Protein AF-A0A957IR46-F1 (afdb_monomer_lite)

pLDDT: mean 92.88, std 6.18, range [57.53, 96.62]

Structure (mmCIF, N/CA/C/O backbone):
data_AF-A0A957IR46-F1
#
_entry.id   AF-A0A957IR46-F1
#
loop_
_atom_site.group_PDB
_atom_site.id
_atom_site.type_symbol
_atom_site.label_atom_id
_atom_site.labe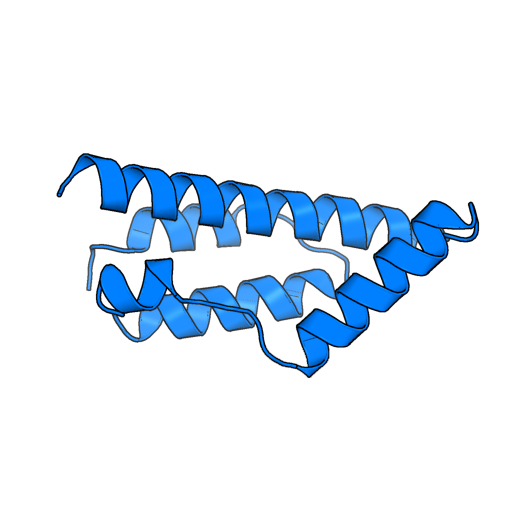l_alt_id
_atom_site.label_comp_id
_atom_site.label_asym_id
_atom_site.label_entity_id
_atom_site.label_seq_id
_atom_site.pdbx_PDB_ins_code
_atom_site.Cartn_x
_atom_site.Cartn_y
_atom_site.Cartn_z
_atom_site.occupancy
_atom_site.B_iso_or_equiv
_atom_site.auth_seq_id
_atom_site.auth_comp_id
_atom_site.auth_asym_id
_atom_site.auth_atom_id
_atom_site.pdbx_PDB_model_num
ATOM 1 N N . MET A 1 1 ? 6.005 -1.198 -20.969 1.00 57.53 1 MET A N 1
ATOM 2 C CA . MET A 1 1 ? 4.533 -1.145 -20.776 1.00 57.53 1 MET A CA 1
ATOM 3 C C . MET A 1 1 ? 3.841 -2.455 -20.353 1.00 57.53 1 MET A C 1
ATOM 5 O O . MET A 1 1 ? 2.638 -2.413 -20.152 1.00 57.53 1 MET A O 1
ATOM 9 N N . THR A 1 2 ? 4.517 -3.598 -20.146 1.00 71.25 2 THR A N 1
ATOM 10 C CA . THR A 1 2 ? 3.843 -4.843 -19.676 1.00 71.25 2 THR A CA 1
ATOM 11 C C . THR A 1 2 ? 4.355 -5.410 -18.353 1.00 71.25 2 THR A C 1
ATOM 13 O O . THR A 1 2 ? 3.698 -6.280 -17.791 1.00 71.25 2 THR A O 1
ATOM 16 N N . ARG A 1 3 ? 5.483 -4.926 -17.813 1.00 86.62 3 ARG A N 1
ATOM 17 C CA . ARG A 1 3 ? 6.122 -5.534 -16.629 1.00 86.62 3 ARG A CA 1
ATOM 18 C C . ARG A 1 3 ? 5.211 -5.554 -15.398 1.00 86.62 3 ARG A C 1
ATOM 20 O O . ARG A 1 3 ? 5.188 -6.544 -14.680 1.00 86.62 3 ARG A O 1
ATOM 27 N N . TRP A 1 4 ? 4.465 -4.478 -15.172 1.00 93.19 4 TRP A N 1
ATOM 28 C CA . TRP A 1 4 ? 3.651 -4.300 -13.966 1.00 93.19 4 TRP A CA 1
ATOM 29 C C . TRP A 1 4 ? 2.170 -4.598 -14.173 1.00 93.19 4 TRP A C 1
ATOM 31 O O . TRP A 1 4 ? 1.388 -4.465 -13.238 1.00 93.19 4 TRP A O 1
ATOM 41 N N . LEU A 1 5 ? 1.780 -5.018 -15.381 1.00 92.81 5 LEU A N 1
ATOM 42 C CA . LEU A 1 5 ? 0.382 -5.269 -15.712 1.00 92.81 5 LEU A CA 1
ATOM 43 C C . LEU A 1 5 ? -0.286 -6.282 -14.763 1.00 92.81 5 LEU A C 1
ATOM 45 O O . LEU A 1 5 ? -1.395 -5.987 -14.327 1.00 92.81 5 LEU A O 1
ATOM 49 N N . PRO A 1 6 ? 0.353 -7.405 -14.370 1.00 93.81 6 PRO A N 1
ATOM 50 C CA . PRO A 1 6 ? -0.253 -8.325 -13.405 1.00 93.81 6 PRO A CA 1
ATOM 51 C C . PRO A 1 6 ? -0.571 -7.645 -12.068 1.00 93.81 6 PRO A C 1
ATOM 53 O O . PRO A 1 6 ? -1.695 -7.723 -11.591 1.00 93.81 6 PRO A O 1
ATOM 56 N N . VAL A 1 7 ? 0.381 -6.880 -11.527 1.00 94.25 7 VAL A N 1
ATOM 57 C CA . VAL A 1 7 ? 0.230 -6.168 -10.247 1.00 94.25 7 VAL A CA 1
ATOM 58 C C . VAL A 1 7 ? -0.874 -5.112 -10.328 1.00 94.25 7 VAL A C 1
ATOM 60 O O . VAL A 1 7 ? -1.692 -4.990 -9.423 1.00 94.25 7 VAL A O 1
ATOM 63 N N . ILE A 1 8 ? -0.931 -4.360 -11.431 1.00 94.56 8 ILE A N 1
ATOM 64 C CA . ILE A 1 8 ? -1.985 -3.364 -11.656 1.00 94.56 8 ILE A CA 1
ATOM 65 C C . ILE A 1 8 ? -3.357 -4.043 -11.719 1.00 94.56 8 ILE A C 1
ATOM 67 O O . ILE A 1 8 ? -4.304 -3.533 -11.123 1.00 94.56 8 ILE A O 1
ATOM 71 N N . LEU A 1 9 ? -3.483 -5.177 -12.414 1.00 94.06 9 LEU A N 1
ATOM 72 C CA . LEU A 1 9 ? -4.745 -5.915 -12.490 1.00 94.06 9 LEU A CA 1
ATOM 73 C C . LEU A 1 9 ? -5.174 -6.433 -11.116 1.00 94.06 9 LEU A C 1
ATOM 75 O O . LEU A 1 9 ? -6.317 -6.207 -10.736 1.00 94.06 9 LEU A O 1
ATOM 79 N N . GLU A 1 10 ? -4.265 -7.042 -10.352 1.00 94.75 10 GLU A N 1
ATOM 80 C CA . GLU A 1 10 ? -4.547 -7.520 -8.992 1.00 94.75 10 GLU A CA 1
ATOM 81 C C . GLU A 1 10 ? -5.044 -6.388 -8.082 1.00 94.75 10 GLU A C 1
ATOM 83 O O . GLU A 1 10 ? -6.060 -6.544 -7.408 1.00 94.75 10 GLU A O 1
ATOM 88 N N . LEU A 1 11 ? -4.404 -5.212 -8.129 1.00 94.19 11 LEU A N 1
ATOM 89 C CA . LEU A 1 11 ? -4.850 -4.045 -7.362 1.00 94.19 11 LEU A CA 1
ATOM 90 C C . LEU A 1 11 ? -6.240 -3.552 -7.793 1.00 94.19 11 LEU A C 1
ATOM 92 O O . LEU A 1 11 ? -7.024 -3.144 -6.945 1.00 94.19 11 LEU A O 1
ATOM 96 N N . ASN A 1 12 ? -6.578 -3.606 -9.086 1.00 92.44 12 ASN A N 1
ATOM 97 C CA . ASN A 1 12 ? -7.905 -3.204 -9.578 1.00 92.44 12 ASN A CA 1
ATOM 98 C C . ASN A 1 12 ? -9.012 -4.226 -9.269 1.00 92.44 12 ASN A C 1
ATOM 100 O O . ASN A 1 12 ? -10.190 -3.898 -9.394 1.00 92.44 12 ASN A O 1
ATOM 104 N N . MET A 1 13 ? -8.660 -5.457 -8.891 1.00 93.06 13 MET A N 1
ATOM 105 C CA . MET A 1 13 ? -9.631 -6.487 -8.513 1.00 93.06 13 MET A CA 1
ATOM 106 C C . MET A 1 13 ? -10.096 -6.369 -7.059 1.00 93.06 13 MET A C 1
ATOM 108 O O . MET A 1 13 ? -11.100 -6.985 -6.701 1.00 93.06 13 MET A O 1
ATOM 112 N N . ILE A 1 14 ? -9.402 -5.585 -6.228 1.00 91.94 14 ILE A N 1
ATOM 113 C CA . ILE A 1 14 ? -9.817 -5.340 -4.847 1.00 91.94 14 ILE A CA 1
ATOM 114 C C . ILE A 1 14 ? -10.971 -4.323 -4.853 1.00 91.94 14 ILE A C 1
ATOM 116 O O . ILE A 1 14 ? -10.804 -3.203 -5.345 1.00 91.94 14 ILE A O 1
ATOM 120 N N . PRO A 1 15 ? -12.148 -4.666 -4.301 1.00 91.25 15 PRO A N 1
ATOM 121 C CA . PRO A 1 15 ? -13.282 -3.755 -4.237 1.00 91.25 15 PRO A CA 1
ATOM 122 C C . PRO A 1 15 ? -13.109 -2.776 -3.069 1.00 91.25 15 PRO A C 1
ATOM 124 O O . PRO A 1 15 ? -13.768 -2.921 -2.043 1.00 91.25 15 PRO A O 1
ATOM 127 N N . PHE A 1 16 ? -12.221 -1.791 -3.215 1.00 93.25 16 PHE A N 1
ATOM 128 C CA . PHE A 1 16 ? -11.980 -0.790 -2.175 1.00 93.25 16 PHE A CA 1
ATOM 129 C C . PHE A 1 16 ? -13.243 0.014 -1.857 1.00 93.25 16 PHE A C 1
ATOM 131 O O . PHE A 1 16 ? -13.830 0.640 -2.744 1.00 93.25 16 PHE A O 1
ATOM 138 N N . GLN A 1 17 ? -13.628 0.047 -0.585 1.00 93.56 17 GLN A N 1
ATOM 139 C CA . GLN A 1 17 ? -14.761 0.832 -0.085 1.00 93.56 17 GLN A CA 1
ATOM 140 C C . GLN A 1 17 ? -14.317 1.919 0.899 1.00 93.56 17 GLN A C 1
ATOM 142 O O . GLN A 1 17 ? -15.139 2.708 1.369 1.00 93.56 17 GLN A O 1
ATOM 147 N N . THR A 1 18 ? -13.019 1.987 1.197 1.00 94.88 18 THR A N 1
ATOM 148 C CA . THR A 1 18 ? -12.449 2.906 2.184 1.00 94.88 18 THR A CA 1
ATOM 149 C C . THR A 1 18 ? -11.431 3.866 1.564 1.00 94.88 18 THR A C 1
ATOM 151 O O . THR A 1 18 ? -11.247 3.939 0.345 1.00 94.88 18 THR A O 1
ATOM 154 N N . GLN A 1 19 ? -10.720 4.621 2.409 1.00 92.38 19 GLN A N 1
ATOM 155 C CA . GLN A 1 19 ? -9.629 5.486 1.954 1.00 92.38 19 GLN A CA 1
ATOM 156 C C . GLN A 1 19 ? -8.413 4.699 1.432 1.00 92.38 19 GLN A C 1
ATOM 158 O O . GLN A 1 19 ? -7.561 5.304 0.771 1.00 92.38 19 GLN A O 1
ATOM 163 N N . ALA A 1 20 ? -8.357 3.372 1.620 1.00 94.44 20 ALA A N 1
ATOM 164 C CA . ALA A 1 20 ? -7.338 2.499 1.032 1.00 94.44 20 ALA A CA 1
ATOM 165 C C . ALA A 1 20 ? -7.296 2.586 -0.507 1.00 94.44 20 ALA A C 1
ATOM 167 O O . ALA A 1 20 ? -6.220 2.481 -1.100 1.00 94.44 20 ALA A O 1
ATOM 168 N N . ALA A 1 21 ? -8.422 2.924 -1.154 1.00 95.00 21 ALA A N 1
ATOM 169 C CA . ALA A 1 21 ? -8.480 3.236 -2.585 1.00 95.00 21 ALA A CA 1
ATOM 170 C C . ALA A 1 21 ? -7.473 4.325 -3.004 1.00 95.00 21 ALA A C 1
ATOM 172 O O . ALA A 1 21 ? -6.944 4.307 -4.115 1.00 95.00 21 ALA A O 1
ATOM 173 N N . THR A 1 22 ? -7.182 5.287 -2.122 1.00 93.31 22 THR A N 1
ATOM 174 C CA . THR A 1 22 ? -6.192 6.344 -2.385 1.00 93.31 22 THR A CA 1
ATOM 175 C C . THR A 1 22 ? -4.783 5.764 -2.470 1.00 93.31 22 THR A C 1
ATOM 177 O O . THR A 1 22 ? -4.011 6.157 -3.344 1.00 93.31 22 THR A O 1
ATOM 180 N N . VAL A 1 23 ? -4.467 4.792 -1.610 1.00 94.06 23 VAL A N 1
ATOM 181 C CA . VAL A 1 23 ? -3.176 4.094 -1.613 1.00 94.06 23 VAL A CA 1
ATOM 182 C C . VAL A 1 23 ? -3.023 3.267 -2.879 1.00 94.06 23 VAL A C 1
ATOM 184 O O . VAL A 1 23 ? -2.016 3.402 -3.572 1.00 94.06 23 VAL A O 1
ATOM 187 N N . ALA A 1 24 ? -4.049 2.491 -3.235 1.00 94.69 24 ALA A N 1
ATOM 188 C CA . ALA A 1 24 ? -4.045 1.709 -4.465 1.00 94.69 24 ALA A CA 1
ATOM 189 C C . ALA A 1 24 ? -3.862 2.598 -5.701 1.00 94.69 24 ALA A C 1
ATOM 191 O O . ALA A 1 24 ? -3.030 2.297 -6.551 1.00 94.69 24 ALA A O 1
ATOM 192 N N . ASN A 1 25 ? -4.562 3.734 -5.776 1.00 94.56 25 ASN A N 1
ATOM 193 C CA . ASN A 1 25 ? -4.415 4.685 -6.879 1.00 94.56 25 ASN A CA 1
ATOM 194 C C . ASN A 1 25 ? -3.005 5.284 -6.969 1.00 94.56 25 ASN A C 1
ATOM 196 O O . ASN A 1 25 ? -2.480 5.439 -8.073 1.00 94.56 25 ASN A O 1
ATOM 200 N N . GLU A 1 26 ? -2.379 5.621 -5.838 1.00 94.56 26 GLU A N 1
ATOM 201 C CA . GLU A 1 26 ? -0.994 6.102 -5.819 1.00 94.56 26 GLU A CA 1
ATOM 202 C C . GLU A 1 26 ? -0.025 5.017 -6.308 1.00 94.56 26 GLU A C 1
ATOM 204 O O . GLU A 1 26 ? 0.812 5.278 -7.173 1.00 94.56 26 GLU A O 1
ATOM 209 N N . THR A 1 27 ? -0.185 3.783 -5.822 1.00 94.38 27 THR A N 1
ATOM 210 C CA . THR A 1 27 ? 0.624 2.635 -6.250 1.00 94.38 27 THR A CA 1
ATOM 211 C C . THR A 1 27 ? 0.428 2.322 -7.735 1.00 94.38 27 THR A C 1
ATOM 213 O O . THR A 1 27 ? 1.409 2.139 -8.451 1.00 94.38 27 THR A O 1
ATOM 216 N N . ILE A 1 28 ? -0.810 2.317 -8.236 1.00 94.62 28 ILE A N 1
ATOM 217 C CA . ILE A 1 28 ? -1.115 2.083 -9.654 1.00 94.62 28 ILE A CA 1
ATOM 218 C C . ILE A 1 28 ? -0.473 3.164 -10.523 1.00 94.62 28 ILE A C 1
ATOM 220 O O . ILE A 1 28 ? 0.174 2.827 -11.509 1.00 94.62 28 ILE A O 1
ATOM 224 N N . ARG A 1 29 ? -0.595 4.449 -10.157 1.00 94.38 29 ARG A N 1
ATOM 225 C CA . ARG A 1 29 ? 0.065 5.546 -10.888 1.00 94.38 29 ARG A CA 1
ATOM 226 C C . ARG A 1 29 ? 1.576 5.356 -10.932 1.00 94.38 29 ARG A C 1
ATOM 228 O O . ARG A 1 29 ? 2.152 5.401 -12.010 1.00 94.38 29 ARG A O 1
ATOM 235 N N . PHE A 1 30 ? 2.186 5.046 -9.789 1.00 94.50 30 PHE A N 1
ATOM 236 C CA . PHE A 1 30 ? 3.610 4.739 -9.722 1.00 94.50 30 PHE A CA 1
ATOM 237 C C . PHE A 1 30 ? 4.004 3.580 -10.648 1.00 94.50 30 PHE A C 1
ATOM 239 O O . PHE A 1 30 ? 5.035 3.668 -11.297 1.00 94.50 30 PHE A O 1
ATOM 246 N N . LEU A 1 31 ? 3.202 2.513 -10.741 1.00 94.44 31 LEU A N 1
ATOM 247 C CA . LEU A 1 31 ? 3.468 1.371 -11.626 1.00 94.44 31 LEU A CA 1
ATOM 248 C C . LEU A 1 31 ? 3.225 1.685 -13.113 1.00 94.44 31 LEU A C 1
ATOM 250 O O . LEU A 1 31 ? 3.906 1.124 -13.975 1.00 94.44 31 LEU A O 1
ATOM 254 N N . LEU A 1 32 ? 2.269 2.565 -13.425 1.00 94.12 32 LEU A N 1
ATOM 255 C CA . LEU A 1 32 ? 1.978 3.022 -14.788 1.00 94.12 32 LEU A CA 1
ATOM 256 C C . LEU A 1 32 ? 3.113 3.864 -15.380 1.00 94.12 32 LEU A C 1
ATOM 258 O O . LEU A 1 32 ? 3.320 3.816 -16.592 1.00 94.12 32 LEU A O 1
ATOM 262 N N . ASP A 1 33 ? 3.898 4.534 -14.535 1.00 93.88 33 ASP A N 1
ATOM 263 C CA . ASP A 1 33 ? 5.114 5.259 -14.929 1.00 93.88 33 ASP A CA 1
ATOM 264 C C . ASP A 1 33 ? 6.292 4.322 -15.308 1.00 93.88 33 ASP A C 1
ATOM 266 O O . ASP A 1 33 ? 7.417 4.774 -15.515 1.00 93.88 33 ASP A O 1
ATOM 270 N N . ASP A 1 34 ? 6.040 3.008 -15.416 1.00 93.06 34 ASP A N 1
ATOM 271 C CA . ASP A 1 34 ? 6.989 1.936 -15.763 1.00 93.06 34 ASP A CA 1
ATOM 272 C C . ASP A 1 34 ? 8.293 1.974 -14.932 1.00 93.06 34 ASP A C 1
ATOM 274 O O . ASP A 1 34 ? 9.401 2.010 -15.483 1.00 93.06 34 ASP A O 1
ATOM 278 N N . PRO A 1 35 ? 8.199 1.962 -13.585 1.00 95.00 35 PRO A N 1
ATOM 279 C CA . PRO A 1 35 ? 9.348 2.114 -12.709 1.00 95.00 35 PRO A CA 1
ATOM 280 C C . PRO A 1 35 ? 10.335 0.964 -12.903 1.00 95.00 35 PRO A C 1
ATOM 282 O O . PRO A 1 35 ? 9.981 -0.170 -13.251 1.00 95.00 35 PRO A O 1
ATOM 285 N N . THR A 1 36 ? 11.610 1.239 -12.635 1.00 94.50 36 THR A N 1
ATOM 286 C CA . THR A 1 36 ? 12.622 0.178 -12.628 1.00 94.50 36 THR A CA 1
ATOM 287 C C . THR A 1 36 ? 12.386 -0.773 -11.448 1.00 94.50 36 THR A C 1
ATOM 289 O O . THR A 1 36 ? 11.849 -0.355 -10.419 1.00 94.50 36 THR A O 1
ATOM 292 N N . PRO A 1 37 ? 12.820 -2.045 -11.525 1.00 94.06 37 PRO A N 1
ATOM 293 C CA . PRO A 1 37 ? 12.655 -2.976 -10.411 1.00 94.06 37 PRO A CA 1
ATOM 294 C C . PRO A 1 37 ? 13.297 -2.461 -9.114 1.00 94.06 37 PRO A C 1
ATOM 296 O O . PRO A 1 37 ? 12.715 -2.598 -8.042 1.00 94.06 37 PRO A O 1
ATOM 299 N N . SER A 1 38 ? 14.442 -1.777 -9.209 1.00 94.19 38 SER A N 1
ATOM 300 C CA . SER A 1 38 ? 15.090 -1.123 -8.066 1.00 94.19 38 SER A CA 1
ATOM 301 C C . SER A 1 38 ? 14.213 -0.038 -7.437 1.00 94.19 38 SER A C 1
ATOM 303 O O . SER A 1 38 ? 14.100 0.007 -6.216 1.00 94.19 38 SER A O 1
ATOM 305 N N . MET A 1 39 ? 13.535 0.784 -8.250 1.00 94.62 39 MET A N 1
ATOM 306 C CA . MET A 1 39 ? 12.588 1.789 -7.750 1.00 94.62 39 MET A CA 1
ATOM 307 C C . MET A 1 39 ? 11.402 1.144 -7.032 1.00 94.62 39 MET A C 1
ATOM 309 O O . MET A 1 39 ? 10.978 1.650 -5.997 1.00 94.62 39 MET A O 1
ATOM 313 N N . VAL A 1 40 ? 10.884 0.020 -7.541 1.00 94.56 40 VAL A N 1
ATOM 314 C CA . VAL A 1 40 ? 9.800 -0.726 -6.879 1.00 94.56 40 VAL A CA 1
ATOM 315 C C . VAL A 1 40 ? 10.267 -1.297 -5.541 1.00 94.56 40 VAL A C 1
ATOM 317 O O . VAL A 1 40 ? 9.548 -1.191 -4.550 1.00 94.56 40 VAL A O 1
ATOM 320 N N . LEU A 1 41 ? 11.485 -1.844 -5.462 1.00 94.50 41 LEU A N 1
ATOM 321 C CA . LEU A 1 41 ? 12.044 -2.360 -4.206 1.00 94.50 41 LEU A CA 1
ATOM 322 C C . LEU A 1 41 ? 12.151 -1.275 -3.125 1.00 94.50 41 LEU A C 1
ATOM 324 O O . LEU A 1 41 ? 11.834 -1.547 -1.965 1.00 94.50 41 LEU A O 1
ATOM 328 N N . THR A 1 42 ? 12.536 -0.056 -3.509 1.00 93.75 42 THR A N 1
ATOM 329 C CA . THR A 1 42 ? 12.662 1.099 -2.606 1.00 93.75 42 THR A CA 1
ATOM 330 C C . THR A 1 42 ? 11.384 1.925 -2.477 1.00 93.75 42 THR A C 1
ATOM 332 O O . THR A 1 42 ? 11.394 2.938 -1.784 1.00 93.75 42 THR A O 1
ATOM 335 N N . HIS A 1 43 ? 10.293 1.536 -3.142 1.00 91.88 43 HIS A N 1
ATOM 336 C CA . HIS A 1 43 ? 9.044 2.285 -3.097 1.00 91.88 43 HIS A CA 1
ATOM 337 C C . HIS A 1 43 ? 8.450 2.264 -1.685 1.00 91.88 43 HIS A C 1
ATOM 339 O O . HIS A 1 43 ? 8.291 1.195 -1.074 1.00 91.88 43 HIS A O 1
ATOM 345 N N . ILE A 1 44 ? 8.104 3.460 -1.214 1.00 88.44 44 ILE A N 1
ATOM 346 C CA . ILE A 1 44 ? 7.411 3.742 0.040 1.00 88.44 44 ILE A CA 1
ATOM 347 C C . ILE A 1 44 ? 6.236 4.670 -0.313 1.00 88.44 44 ILE A C 1
ATOM 349 O O . ILE A 1 44 ? 6.445 5.597 -1.100 1.00 88.44 44 ILE A O 1
ATOM 353 N N . PRO A 1 45 ? 5.037 4.463 0.262 1.00 88.56 45 PRO A N 1
ATOM 354 C CA . PRO A 1 45 ? 3.902 5.359 0.051 1.00 88.56 45 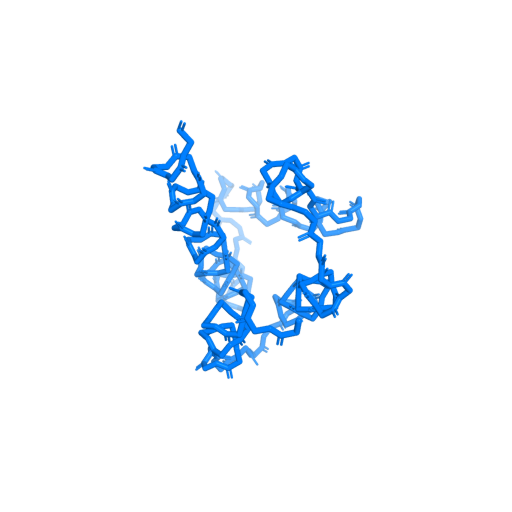PRO A CA 1
ATOM 355 C C . PRO A 1 45 ? 4.195 6.805 0.472 1.00 88.56 45 PRO A C 1
ATOM 357 O O . PRO A 1 45 ? 5.075 7.062 1.301 1.00 88.56 45 PRO A O 1
ATOM 360 N N . SER A 1 46 ? 3.413 7.758 -0.030 1.00 91.69 46 SER A N 1
ATOM 361 C CA . SER A 1 46 ? 3.510 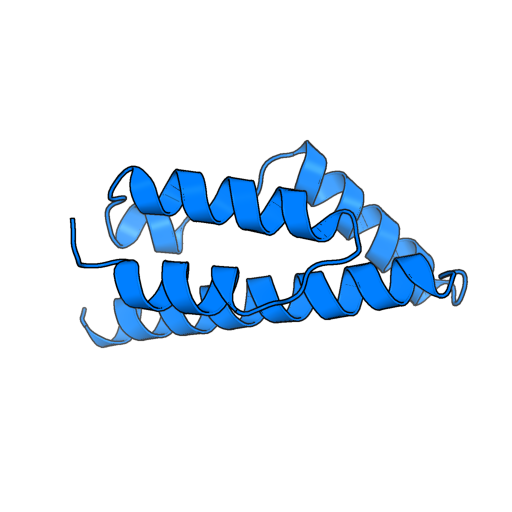9.168 0.349 1.00 91.69 46 SER A CA 1
ATOM 362 C C . SER A 1 46 ? 3.370 9.406 1.859 1.00 91.69 46 SER A C 1
ATOM 364 O O . SER A 1 46 ? 2.793 8.614 2.607 1.00 91.69 46 SER A O 1
ATOM 366 N N . VAL A 1 47 ? 3.892 10.542 2.337 1.00 93.19 47 VAL A N 1
ATOM 367 C CA . VAL A 1 47 ? 3.858 10.912 3.768 1.00 93.19 47 VAL A CA 1
ATOM 368 C C . VAL A 1 47 ? 2.425 10.964 4.313 1.00 93.19 47 VAL A C 1
ATOM 370 O O . VAL A 1 47 ? 2.187 10.577 5.459 1.00 93.19 47 VAL A O 1
ATOM 373 N N . ALA A 1 48 ? 1.464 11.400 3.495 1.00 90.94 48 ALA A N 1
ATOM 374 C CA . ALA A 1 48 ? 0.052 11.434 3.868 1.00 90.94 48 ALA A CA 1
ATOM 375 C C . ALA A 1 48 ? -0.486 10.021 4.148 1.00 90.94 48 ALA A C 1
ATOM 377 O O . ALA A 1 48 ? -1.068 9.783 5.208 1.00 90.94 48 ALA A O 1
ATOM 378 N N . ILE A 1 49 ? -0.202 9.069 3.254 1.00 92.38 49 ILE A N 1
ATOM 379 C CA . ILE A 1 49 ? -0.578 7.661 3.419 1.00 92.38 49 ILE A CA 1
ATOM 380 C C . ILE A 1 49 ? 0.114 7.055 4.638 1.00 92.38 49 ILE A C 1
ATOM 382 O O . ILE A 1 49 ? -0.543 6.452 5.483 1.00 92.38 49 ILE A O 1
ATOM 386 N N . GLN A 1 50 ? 1.426 7.264 4.785 1.00 93.56 50 GLN A N 1
ATOM 387 C CA . GLN A 1 50 ? 2.170 6.771 5.947 1.00 93.56 50 GLN A CA 1
ATOM 388 C C . GLN A 1 50 ? 1.576 7.286 7.265 1.00 93.56 50 GLN A C 1
ATOM 390 O O . GLN A 1 50 ? 1.515 6.550 8.247 1.00 93.56 50 GLN A O 1
ATOM 395 N N . THR A 1 51 ? 1.122 8.540 7.294 1.00 95.12 51 THR A N 1
ATOM 396 C CA . THR A 1 51 ? 0.479 9.135 8.473 1.00 95.12 51 THR A CA 1
ATOM 397 C C . THR A 1 51 ? -0.877 8.489 8.762 1.00 95.12 51 THR A C 1
ATOM 399 O O . THR A 1 51 ? -1.155 8.168 9.919 1.00 95.12 51 THR A O 1
ATOM 402 N N . ARG A 1 52 ? -1.703 8.238 7.734 1.00 94.31 52 ARG A N 1
ATOM 403 C CA . ARG A 1 52 ? -2.992 7.541 7.895 1.00 94.31 52 ARG A CA 1
ATOM 404 C C . ARG A 1 52 ? -2.799 6.113 8.402 1.00 94.31 52 ARG A C 1
ATOM 406 O O . ARG A 1 52 ? -3.418 5.763 9.401 1.00 94.31 52 ARG A O 1
ATOM 413 N N . ILE A 1 53 ? -1.885 5.348 7.801 1.00 94.19 53 ILE A N 1
ATOM 414 C CA . ILE A 1 53 ? -1.555 3.979 8.232 1.00 94.19 53 ILE A CA 1
ATOM 415 C C . ILE A 1 53 ? -1.096 3.975 9.694 1.00 94.19 53 ILE A C 1
ATOM 417 O O . ILE A 1 53 ? -1.624 3.218 10.501 1.00 94.19 53 ILE A O 1
ATOM 421 N N . LYS A 1 54 ? -0.167 4.862 10.077 1.00 95.00 54 LYS A N 1
ATOM 422 C CA . LYS A 1 54 ? 0.299 4.963 11.473 1.00 95.00 54 LYS A CA 1
ATOM 423 C C . LYS A 1 54 ? -0.838 5.254 12.446 1.00 95.00 54 LYS A C 1
ATOM 425 O O . LYS A 1 54 ? -0.871 4.673 13.525 1.00 95.00 54 LYS A O 1
ATOM 430 N N . ARG A 1 55 ? -1.769 6.136 12.070 1.00 95.50 55 ARG A N 1
ATOM 431 C CA . ARG A 1 55 ? -2.953 6.430 12.883 1.00 95.50 55 ARG A CA 1
ATOM 432 C C . ARG A 1 55 ? -3.848 5.200 13.033 1.00 95.50 55 ARG A C 1
ATOM 434 O O . ARG A 1 55 ? -4.242 4.905 14.153 1.00 95.50 55 ARG A O 1
ATOM 441 N N . LEU A 1 56 ? -4.151 4.499 11.942 1.00 95.88 56 LEU A N 1
ATOM 442 C CA . LEU A 1 56 ? -4.974 3.287 11.984 1.00 95.88 56 LEU A CA 1
ATOM 443 C C . LEU A 1 56 ? -4.333 2.204 12.855 1.00 95.88 56 LEU A C 1
ATOM 445 O O . LEU A 1 56 ? -5.003 1.630 13.702 1.00 95.88 56 LEU A O 1
ATOM 449 N N . LEU A 1 57 ? -3.023 1.987 12.723 1.00 95.44 57 LEU A N 1
ATOM 450 C CA . LEU A 1 57 ? -2.288 1.027 13.548 1.00 95.44 57 LEU A CA 1
ATOM 451 C C . LEU A 1 57 ? -2.263 1.421 15.031 1.00 95.44 57 LEU A C 1
ATOM 453 O O . LEU A 1 57 ? -2.339 0.549 15.890 1.00 95.44 57 LEU A O 1
ATOM 457 N N . ALA A 1 58 ? -2.164 2.716 15.346 1.00 96.44 58 ALA A N 1
ATOM 458 C CA . ALA A 1 58 ? -2.241 3.193 16.726 1.00 96.44 58 ALA A CA 1
ATOM 459 C C . ALA A 1 58 ? -3.643 2.990 17.325 1.00 96.44 58 ALA A C 1
ATOM 461 O O . ALA A 1 58 ? -3.758 2.599 18.482 1.00 96.44 58 ALA A O 1
ATOM 462 N N . LEU A 1 59 ? -4.700 3.216 16.536 1.00 95.56 59 LEU A N 1
ATOM 463 C CA . LEU A 1 59 ? -6.077 2.930 16.945 1.00 95.56 59 LEU A CA 1
ATOM 464 C C . LEU A 1 59 ? -6.320 1.424 17.100 1.00 95.56 59 LEU A C 1
ATOM 466 O O . LEU A 1 59 ? -6.999 1.031 18.043 1.00 95.56 59 LEU A O 1
ATOM 470 N N . ASN A 1 60 ? -5.731 0.595 16.229 1.00 94.62 60 ASN A N 1
ATOM 471 C CA . ASN A 1 60 ? -5.786 -0.866 16.323 1.00 94.62 60 ASN A CA 1
ATOM 472 C C . ASN A 1 60 ? -5.204 -1.350 17.651 1.00 94.62 60 ASN A C 1
ATOM 474 O O . ASN A 1 60 ? -5.869 -2.049 18.400 1.00 94.62 60 ASN A O 1
ATOM 478 N N . GLN A 1 61 ? -3.991 -0.893 17.976 1.00 94.94 61 GLN A N 1
ATOM 479 C CA . GLN A 1 61 ? -3.292 -1.258 19.212 1.00 94.94 61 GLN A CA 1
ATOM 480 C C . GLN A 1 61 ? -4.016 -0.801 20.482 1.00 94.94 61 GLN A C 1
ATOM 482 O O . GLN A 1 61 ? -3.780 -1.360 21.549 1.00 94.94 61 GLN A O 1
ATOM 487 N N . ALA A 1 62 ? -4.847 0.235 20.381 1.00 96.12 62 ALA A N 1
ATOM 488 C CA . ALA A 1 62 ? -5.648 0.744 21.485 1.00 96.12 62 ALA A CA 1
ATOM 489 C C . ALA A 1 62 ? -7.050 0.107 21.566 1.00 96.12 62 ALA A C 1
ATOM 491 O O . ALA A 1 62 ? -7.833 0.532 22.411 1.00 96.12 62 ALA A O 1
ATOM 492 N N . ASP A 1 63 ? -7.388 -0.848 20.687 1.00 93.94 63 ASP A N 1
ATOM 493 C CA . ASP A 1 63 ? -8.738 -1.415 20.529 1.00 93.94 63 ASP A CA 1
ATOM 494 C C . ASP A 1 63 ? -9.822 -0.340 20.275 1.00 93.94 63 ASP A C 1
ATOM 496 O O . ASP A 1 63 ? -10.973 -0.458 20.695 1.00 93.94 63 ASP A O 1
ATOM 500 N N . MET A 1 64 ? -9.453 0.745 19.582 1.00 95.31 64 MET A N 1
ATOM 501 C CA . MET A 1 64 ? -10.312 1.911 19.315 1.00 95.31 64 MET A CA 1
ATOM 502 C C . MET A 1 64 ? -10.742 2.044 17.846 1.00 95.31 64 MET A C 1
ATOM 504 O O . MET A 1 64 ? -11.276 3.085 17.461 1.00 95.31 64 MET A O 1
ATOM 508 N N . LEU A 1 65 ? -10.496 1.035 17.008 1.00 93.56 65 LEU A N 1
ATOM 509 C CA . LEU A 1 65 ? -10.903 1.077 15.603 1.00 93.56 65 LEU A CA 1
ATOM 510 C C . LEU A 1 65 ? -12.409 0.911 15.441 1.00 93.56 65 LEU A C 1
ATOM 512 O O . LEU A 1 65 ? -13.000 -0.060 15.912 1.00 93.56 65 LEU A O 1
ATOM 516 N N . GLY A 1 66 ? -13.013 1.829 14.688 1.00 93.69 66 GLY A N 1
ATOM 517 C CA . GLY A 1 66 ? -14.361 1.626 14.166 1.00 93.69 66 GLY A CA 1
ATOM 518 C C . GLY A 1 66 ? -14.393 0.580 13.045 1.00 93.69 66 GLY A C 1
ATOM 519 O O . GLY A 1 66 ? -13.370 0.263 12.442 1.00 93.69 66 GLY A O 1
ATOM 520 N N . GLU A 1 67 ? -15.586 0.091 12.703 1.00 93.19 67 GLU A N 1
ATOM 521 C CA . GLU A 1 67 ? -15.780 -0.898 11.627 1.00 93.19 67 GLU A CA 1
ATOM 522 C C . GLU A 1 67 ? -15.192 -0.443 10.282 1.00 93.19 67 GLU A C 1
ATOM 524 O O . GLU A 1 67 ? -14.461 -1.194 9.644 1.00 93.19 67 GLU A O 1
ATOM 529 N N . GLY A 1 68 ? -15.428 0.812 9.884 1.00 94.75 68 GLY A N 1
ATOM 530 C CA . GLY A 1 68 ? -14.879 1.345 8.633 1.00 94.75 68 GLY A CA 1
ATOM 531 C C . GLY A 1 68 ? -13.352 1.486 8.640 1.00 94.75 68 GLY A C 1
ATOM 532 O O . GLY A 1 68 ? -12.721 1.395 7.593 1.00 94.75 68 GLY A O 1
ATOM 533 N N . GLU A 1 69 ? -12.743 1.683 9.811 1.00 95.81 69 GLU A N 1
ATOM 534 C CA . GLU A 1 69 ? -11.286 1.765 9.938 1.00 95.81 69 GLU A CA 1
ATOM 535 C C . GLU A 1 69 ? -10.637 0.375 9.998 1.00 95.81 69 GLU A C 1
ATOM 537 O O . GLU A 1 69 ? -9.530 0.207 9.490 1.00 95.81 69 GLU A O 1
ATOM 542 N N . ASN A 1 70 ? -11.330 -0.625 10.557 1.00 95.44 70 ASN A N 1
ATOM 543 C CA . ASN A 1 70 ? -10.939 -2.032 10.438 1.00 95.44 70 ASN A CA 1
ATOM 544 C C . ASN A 1 70 ? -10.964 -2.478 8.973 1.00 95.44 70 ASN A C 1
ATOM 546 O O . ASN A 1 70 ? -9.965 -2.987 8.479 1.00 95.44 70 ASN A O 1
ATOM 550 N N . GLN A 1 71 ? -12.049 -2.183 8.250 1.00 96.38 71 GLN A N 1
ATOM 551 C CA . GLN A 1 71 ? -12.128 -2.471 6.817 1.00 96.38 71 GLN A CA 1
ATOM 552 C C . GLN A 1 71 ? -11.016 -1.762 6.027 1.00 96.38 71 GLN A C 1
ATOM 554 O O . GLN A 1 71 ? -10.457 -2.330 5.092 1.00 96.38 71 GLN A O 1
ATOM 559 N N . GLU A 1 72 ? -10.662 -0.529 6.408 1.00 96.62 72 GLU A N 1
ATOM 560 C CA . GLU A 1 72 ? -9.558 0.192 5.770 1.00 96.62 72 GLU A CA 1
ATOM 561 C C . GLU A 1 72 ? -8.218 -0.510 6.003 1.00 96.62 72 GLU A C 1
ATOM 563 O O . GLU A 1 72 ? -7.425 -0.614 5.069 1.00 96.62 72 GLU A O 1
ATOM 568 N N . LEU A 1 73 ? -7.961 -1.025 7.209 1.00 95.69 73 LEU A N 1
ATOM 569 C CA . LEU A 1 73 ? -6.763 -1.821 7.480 1.00 95.69 73 LEU A CA 1
ATOM 570 C C . LEU A 1 73 ? -6.731 -3.117 6.669 1.00 95.69 73 LEU A C 1
ATOM 572 O O . LEU A 1 73 ? -5.702 -3.392 6.057 1.00 95.69 73 LEU A O 1
ATOM 576 N N . ASP A 1 74 ? -7.842 -3.849 6.590 1.00 95.69 74 ASP A N 1
ATOM 577 C CA . ASP A 1 74 ? -7.928 -5.086 5.803 1.00 95.69 74 ASP A CA 1
ATOM 578 C C . ASP A 1 74 ? -7.614 -4.828 4.316 1.00 95.69 74 ASP A C 1
ATOM 580 O O . ASP A 1 74 ? -6.873 -5.574 3.670 1.00 95.69 74 ASP A O 1
ATOM 584 N N . GLU A 1 75 ? -8.143 -3.735 3.758 1.00 96.56 75 GLU A N 1
ATOM 585 C CA . GLU A 1 75 ? -7.865 -3.316 2.382 1.00 96.56 75 GLU A CA 1
ATOM 586 C C . GLU A 1 75 ? -6.393 -2.898 2.189 1.00 96.56 75 GLU A C 1
ATOM 588 O O . GLU A 1 75 ? -5.769 -3.242 1.180 1.00 96.56 75 GLU A O 1
ATOM 593 N N . LEU A 1 76 ? -5.809 -2.180 3.155 1.00 95.81 76 LEU A N 1
ATOM 594 C CA . LEU A 1 76 ? -4.398 -1.775 3.130 1.00 95.81 76 LEU A CA 1
ATOM 595 C C . LEU A 1 76 ? -3.446 -2.973 3.221 1.00 95.81 76 LEU A C 1
ATOM 597 O O . LEU A 1 76 ? -2.414 -2.983 2.543 1.00 95.81 76 LEU A O 1
ATOM 601 N N . GLU A 1 77 ? -3.785 -3.984 4.020 1.00 94.75 77 GLU A N 1
ATOM 602 C CA . GLU A 1 77 ? -3.021 -5.229 4.120 1.00 94.75 77 GLU A CA 1
ATOM 603 C C . GLU A 1 77 ? -2.989 -5.983 2.789 1.00 94.75 77 GLU A C 1
ATOM 605 O O . GLU A 1 77 ? -1.934 -6.482 2.394 1.00 94.75 77 GLU A O 1
ATOM 610 N N . GLN A 1 78 ? -4.099 -6.010 2.044 1.00 96.50 78 GLN A N 1
ATOM 611 C CA . GLN A 1 78 ? -4.133 -6.623 0.712 1.00 96.50 78 GLN A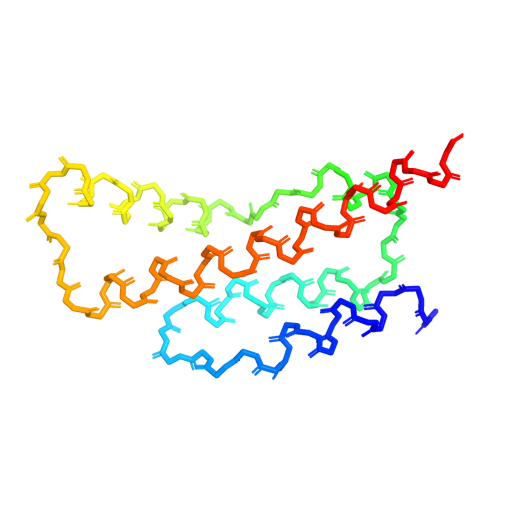 CA 1
ATOM 612 C C . GLN A 1 78 ? -3.213 -5.899 -0.281 1.00 96.50 78 GLN A C 1
ATOM 614 O O . GLN A 1 78 ? -2.447 -6.551 -0.997 1.00 96.50 78 GLN A O 1
ATOM 619 N N . ILE A 1 79 ? -3.227 -4.559 -0.292 1.00 96.12 79 ILE A N 1
ATOM 620 C CA . ILE A 1 79 ? -2.321 -3.758 -1.136 1.00 96.12 79 ILE A CA 1
ATOM 621 C C . ILE A 1 79 ? -0.861 -4.066 -0.791 1.00 96.12 79 ILE A C 1
ATOM 623 O O . ILE A 1 79 ? -0.035 -4.306 -1.677 1.00 96.12 79 ILE A O 1
ATOM 627 N N . GLU A 1 80 ? -0.528 -4.057 0.500 1.00 94.88 80 GLU A N 1
ATOM 628 C CA . GLU A 1 80 ? 0.830 -4.326 0.961 1.00 94.88 80 GLU A CA 1
ATOM 629 C C . GLU A 1 80 ? 1.262 -5.751 0.602 1.00 94.88 80 GLU A C 1
ATOM 631 O O . GLU A 1 80 ? 2.387 -5.946 0.131 1.00 94.88 80 GLU A O 1
ATOM 636 N N . HIS A 1 81 ? 0.362 -6.727 0.730 1.00 95.44 81 HIS A N 1
ATOM 637 C CA . HIS A 1 81 ? 0.632 -8.110 0.379 1.00 95.44 81 HIS A CA 1
ATOM 638 C C . HIS A 1 81 ? 0.992 -8.266 -1.101 1.00 95.44 81 HIS A C 1
ATOM 640 O O . HIS A 1 81 ? 2.039 -8.842 -1.412 1.00 95.44 81 HIS A O 1
ATOM 646 N N . ILE A 1 82 ? 0.193 -7.690 -2.002 1.00 96.31 82 ILE A N 1
ATOM 647 C CA . ILE A 1 82 ? 0.459 -7.686 -3.450 1.00 96.31 82 ILE A CA 1
ATOM 648 C C . ILE A 1 82 ? 1.821 -7.044 -3.744 1.00 96.31 82 ILE A C 1
ATOM 650 O O . ILE A 1 82 ? 2.658 -7.615 -4.450 1.00 96.31 82 ILE A O 1
ATOM 654 N N . MET A 1 83 ? 2.102 -5.886 -3.140 1.00 95.44 83 MET A N 1
ATOM 655 C CA . MET A 1 83 ? 3.387 -5.208 -3.322 1.00 95.44 83 MET A CA 1
ATOM 656 C C . MET A 1 83 ? 4.562 -6.028 -2.786 1.00 95.44 83 MET A C 1
ATOM 658 O O . MET A 1 83 ? 5.639 -6.033 -3.390 1.00 95.44 83 MET A O 1
ATOM 662 N N . ARG A 1 84 ? 4.384 -6.757 -1.681 1.00 95.00 84 ARG A N 1
ATOM 663 C CA . ARG A 1 84 ? 5.397 -7.670 -1.146 1.00 95.00 84 ARG A CA 1
ATOM 664 C C . ARG A 1 84 ? 5.671 -8.818 -2.117 1.00 95.00 84 ARG A C 1
ATOM 666 O O . ARG A 1 84 ? 6.842 -9.105 -2.367 1.00 95.00 84 ARG A O 1
ATOM 673 N N . LEU A 1 85 ? 4.636 -9.438 -2.690 1.00 95.25 85 LEU A N 1
ATOM 674 C CA . LEU A 1 85 ? 4.783 -10.489 -3.705 1.00 95.25 85 LEU A CA 1
ATOM 675 C C . LEU A 1 85 ? 5.561 -9.973 -4.922 1.00 95.25 85 LEU A C 1
ATOM 677 O O . LEU A 1 85 ? 6.546 -10.595 -5.326 1.00 95.25 85 LEU A O 1
ATOM 681 N N . ALA A 1 86 ? 5.203 -8.794 -5.437 1.00 94.44 86 ALA A N 1
ATOM 682 C CA . ALA A 1 86 ? 5.915 -8.158 -6.544 1.00 94.44 86 ALA A CA 1
ATOM 683 C C . ALA A 1 86 ? 7.401 -7.918 -6.208 1.00 94.44 86 ALA A C 1
ATOM 685 O O . ALA A 1 86 ? 8.290 -8.264 -6.988 1.00 94.44 86 ALA A O 1
ATOM 686 N N . LYS A 1 87 ? 7.699 -7.398 -5.009 1.00 95.12 87 LYS A N 1
AT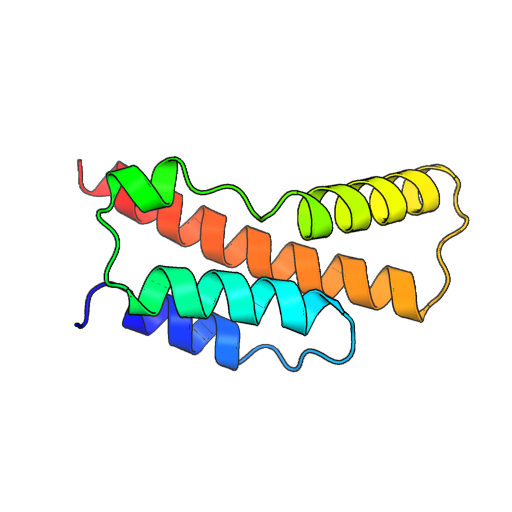OM 687 C CA . LYS A 1 87 ? 9.079 -7.195 -4.533 1.00 95.12 87 LYS A CA 1
ATOM 688 C C . LYS A 1 87 ? 9.857 -8.509 -4.418 1.00 95.12 87 LYS A C 1
ATOM 690 O O . LYS A 1 87 ? 11.042 -8.537 -4.745 1.00 95.12 87 LYS A O 1
ATOM 695 N N . MET A 1 88 ? 9.223 -9.590 -3.965 1.00 95.19 88 MET A N 1
ATOM 696 C CA . MET A 1 88 ? 9.860 -10.910 -3.893 1.00 95.19 88 MET A CA 1
ATOM 697 C C . MET A 1 88 ? 10.171 -11.469 -5.282 1.00 95.19 88 MET A C 1
ATOM 699 O O . MET A 1 88 ? 11.279 -11.954 -5.493 1.00 95.19 88 MET A O 1
ATOM 703 N N . GLN A 1 89 ? 9.250 -11.340 -6.241 1.00 92.31 89 GLN A N 1
ATOM 704 C CA . GLN A 1 89 ? 9.481 -11.764 -7.626 1.00 92.31 89 GLN A CA 1
ATOM 705 C C . GLN A 1 89 ? 10.655 -11.016 -8.265 1.00 92.31 89 GLN A C 1
ATOM 707 O O . GLN A 1 89 ? 11.484 -11.639 -8.921 1.00 92.31 89 GLN A O 1
ATOM 712 N N . ILE A 1 90 ? 10.774 -9.706 -8.020 1.00 93.25 90 ILE A N 1
ATOM 713 C CA . ILE A 1 90 ? 11.921 -8.913 -8.485 1.00 93.25 90 ILE A CA 1
ATOM 714 C C . ILE A 1 90 ? 13.231 -9.470 -7.925 1.00 93.25 90 ILE A C 1
ATOM 716 O O . ILE A 1 90 ? 14.181 -9.659 -8.678 1.00 93.25 90 ILE A O 1
ATOM 720 N N . LYS A 1 91 ? 13.285 -9.739 -6.614 1.00 91.38 91 LYS A N 1
ATOM 721 C CA . LYS A 1 91 ? 14.491 -10.277 -5.965 1.00 91.38 91 LYS A CA 1
ATOM 722 C C . LYS A 1 91 ? 14.847 -11.680 -6.452 1.00 91.38 91 LYS A C 1
ATOM 724 O O . LYS A 1 91 ? 16.020 -12.008 -6.484 1.00 91.38 91 LYS A O 1
ATOM 729 N N . ALA A 1 92 ? 13.858 -12.494 -6.818 1.00 89.31 92 ALA A N 1
ATOM 730 C CA . ALA A 1 92 ? 14.077 -13.846 -7.330 1.00 89.31 92 ALA A CA 1
ATOM 731 C C . ALA A 1 92 ? 14.605 -13.879 -8.778 1.00 89.31 92 ALA A C 1
ATOM 733 O O . ALA A 1 92 ? 15.075 -14.919 -9.228 1.00 89.31 92 ALA A O 1
ATOM 734 N N . GLN A 1 93 ? 14.494 -12.769 -9.514 1.00 75.88 93 GLN A N 1
ATOM 735 C CA . GLN A 1 93 ? 14.968 -12.624 -10.896 1.00 75.88 93 GLN A CA 1
ATOM 736 C C . GLN A 1 93 ? 16.348 -11.941 -10.996 1.00 75.88 93 GLN A C 1
ATOM 738 O O . GLN A 1 93 ? 16.820 -11.712 -12.111 1.00 75.88 93 GLN A O 1
ATOM 743 N N . GLN A 1 94 ? 16.961 -11.585 -9.860 1.00 58.69 94 GLN A N 1
ATOM 744 C CA . GLN A 1 94 ? 18.311 -11.012 -9.742 1.00 58.69 94 GLN A CA 1
ATOM 745 C C . GLN A 1 94 ? 19.324 -12.093 -9.370 1.00 58.69 94 GLN A C 1
ATOM 747 O O . GLN A 1 94 ? 2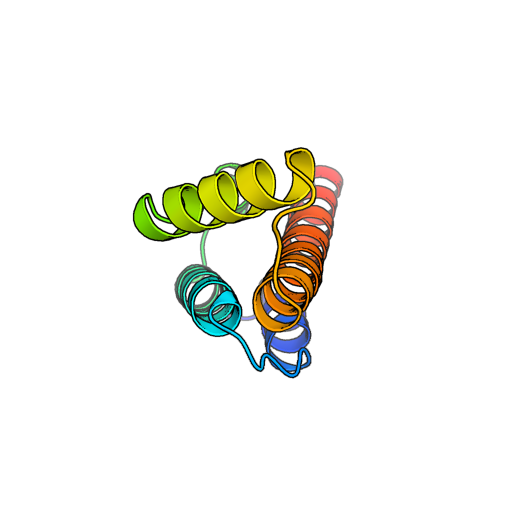0.466 -11.993 -9.870 1.00 58.69 94 GLN A O 1
#

Foldseek 3Di:
DCLCVVLLVQLVPDPDPACLVVVSVQVNVVVVVVDDLVCLLVDDDDPVVVVLLVVLVVCVVVVNDDPRSVSSVVSNVSNVVSSVVSNVVSVVVD

Sequence (94 aa):
MTRWLPVILELNMIPFQTQAATVANETIRFLLDDPTPSMVLTHIPSVAIQTRIKRLLALNQADMLGEGENQELDELEQIEHIMRLAKMQIKAQQ

Secondary structure (DSSP, 8-state):
--TTHHHHHHHHHS---STHHHHHHHHHHHHHT---HHHHHT----HHHHHHHHHHHHHHHTT---HHHHHHHHHHHHHHHHHHHHHHHHHHT-

Radius of gyration: 13.98 Å; chains: 1; bounding box: 34×25×42 Å